Protein AF-R7SD34-F1 (afdb_monomer)

Sequence (93 aa):
RIQCWAHLQLPNCQVAHSTWQEDMMTKGVFQSQNVLMTHLQIKVFAMVSVYGPPDTDLQQRSFDTLHTCEHQGDADLCIVDVKAIHSVVAMVP

Organism: Coniophora puteana (strain RWD-64-598) (NCBI:txid741705)

Radius of gyration: 26.67 Å; Cα contacts (8 Å, |Δi|>4): 134; chains: 1; bounding box: 59×23×67 Å

Foldseek 3Di:
DAWAWDWDQDPVRDTATAADPPPVHDHYDHHHHDDDPPDPPDWDKDKDFDFDAFDPVVCVVVVNPDGDTDGPPPVRIDIGGPVVDPDDDDDDD

Secondary structure (DSSP, 8-state):
---EE-EEE-TTS-EEE----TTSS-S--EE------TT-----EEEEE----B-HHHHHHTTT----B---GGGGEEEEEGGG-----PPP-

Mean predicted aligned error: 14.83 Å

Structure (mmCIF, N/CA/C/O backbone):
data_AF-R7SD34-F1
#
_entry.id   AF-R7SD34-F1
#
loop_
_atom_site.group_PDB
_atom_site.id
_atom_site.type_symbol
_atom_site.label_atom_id
_atom_site.label_alt_id
_atom_site.label_comp_id
_atom_site.label_asym_id
_atom_site.label_entity_id
_atom_site.label_seq_id
_atom_site.pdbx_PDB_ins_code
_atom_site.Cartn_x
_atom_site.Cartn_y
_atom_site.Cartn_z
_atom_site.occupancy
_atom_site.B_iso_or_equiv
_atom_site.auth_seq_id
_atom_site.auth_comp_id
_atom_site.auth_asym_id
_atom_site.auth_atom_id
_atom_site.pdbx_PDB_model_num
ATOM 1 N N . ARG A 1 1 ? 34.191 -9.404 -40.813 1.00 47.78 1 ARG A N 1
ATOM 2 C CA . ARG A 1 1 ? 33.289 -8.848 -39.788 1.00 47.78 1 ARG A CA 1
ATOM 3 C C . ARG A 1 1 ? 32.217 -9.867 -39.438 1.00 47.78 1 ARG A C 1
ATOM 5 O O . ARG A 1 1 ? 31.418 -10.182 -40.310 1.00 47.78 1 ARG A O 1
ATOM 12 N N . ILE A 1 2 ? 32.256 -10.445 -38.236 1.00 37.47 2 ILE A N 1
ATOM 13 C CA . ILE A 1 2 ? 31.024 -10.893 -37.569 1.00 37.47 2 ILE A CA 1
ATOM 14 C C . ILE A 1 2 ? 30.652 -9.768 -36.590 1.00 37.47 2 ILE A C 1
ATOM 16 O O . ILE A 1 2 ? 31.319 -8.737 -36.519 1.00 37.47 2 ILE A O 1
ATOM 20 N N . GLN A 1 3 ? 29.503 -9.910 -35.956 1.00 48.03 3 GLN A N 1
ATOM 21 C CA . GLN A 1 3 ? 29.006 -9.099 -34.862 1.00 48.03 3 GLN A CA 1
ATOM 22 C C . GLN A 1 3 ? 28.256 -10.082 -33.954 1.00 48.03 3 GLN A C 1
ATOM 24 O O . GLN A 1 3 ? 27.345 -10.763 -34.417 1.00 48.03 3 GLN A O 1
ATOM 29 N N . CYS A 1 4 ? 28.659 -10.225 -32.701 1.00 44.75 4 CYS A N 1
ATOM 30 C CA . CYS A 1 4 ? 28.071 -11.126 -31.693 1.00 44.75 4 CYS A CA 1
ATOM 31 C C . CYS A 1 4 ? 27.658 -10.248 -30.489 1.00 44.75 4 CYS A C 1
ATOM 33 O O . CYS A 1 4 ? 28.298 -9.238 -30.378 1.00 44.75 4 CYS A O 1
ATOM 35 N N . TRP A 1 5 ? 26.659 -10.504 -29.611 1.00 49.81 5 TRP A N 1
ATOM 36 C CA . TRP A 1 5 ? 25.900 -9.491 -28.776 1.00 49.81 5 TRP A CA 1
ATOM 37 C C . TRP A 1 5 ? 25.950 -9.549 -27.209 1.00 49.81 5 TRP A C 1
ATOM 39 O O . TRP A 1 5 ? 25.471 -10.507 -26.622 1.00 49.81 5 TRP A O 1
ATOM 49 N N . ALA A 1 6 ? 26.478 -8.541 -26.490 1.00 51.53 6 ALA A N 1
ATOM 50 C CA . ALA A 1 6 ? 26.738 -8.594 -25.040 1.00 51.53 6 ALA A CA 1
ATOM 51 C C . ALA A 1 6 ? 25.474 -8.423 -24.221 1.00 51.53 6 ALA A C 1
ATOM 53 O O . ALA A 1 6 ? 24.582 -7.645 -24.556 1.00 51.53 6 ALA A O 1
ATOM 54 N N . HIS A 1 7 ? 25.399 -9.214 -23.157 1.00 53.53 7 HIS A N 1
ATOM 55 C CA . HIS A 1 7 ? 24.241 -9.310 -22.289 1.00 53.53 7 HIS A CA 1
ATOM 56 C C . HIS A 1 7 ? 24.599 -8.635 -20.971 1.00 53.53 7 HIS A C 1
ATOM 58 O O . HIS A 1 7 ? 25.239 -9.233 -20.107 1.00 53.53 7 HIS A O 1
ATOM 64 N N . LEU A 1 8 ? 24.213 -7.369 -20.838 1.00 55.97 8 LEU A N 1
ATOM 65 C CA . LEU A 1 8 ? 24.381 -6.621 -19.599 1.00 55.97 8 LEU A CA 1
ATOM 66 C C . LEU A 1 8 ? 23.101 -6.762 -18.772 1.00 55.97 8 LEU A C 1
ATOM 68 O O . LEU A 1 8 ? 22.074 -6.185 -19.131 1.00 55.97 8 LEU A O 1
ATOM 72 N N . GLN A 1 9 ? 23.148 -7.529 -17.679 1.00 62.12 9 GLN A N 1
ATOM 73 C CA . GLN A 1 9 ? 22.060 -7.526 -16.697 1.00 62.12 9 GLN A CA 1
ATOM 74 C C . GLN A 1 9 ? 21.982 -6.155 -16.017 1.00 62.12 9 GLN A C 1
ATOM 76 O O . GLN A 1 9 ? 22.982 -5.617 -15.543 1.00 62.12 9 GLN A O 1
ATOM 81 N N . LEU A 1 10 ? 20.777 -5.595 -15.988 1.00 60.41 10 LEU A N 1
ATOM 82 C CA . LEU A 1 10 ? 20.449 -4.315 -15.380 1.00 60.41 10 LEU A CA 1
ATOM 83 C C . LEU A 1 10 ? 19.915 -4.524 -13.949 1.00 60.41 10 LEU A C 1
ATOM 85 O O . LEU A 1 10 ? 19.346 -5.579 -13.659 1.00 60.41 10 LEU A O 1
ATOM 89 N N . PRO A 1 11 ? 20.022 -3.523 -13.050 1.00 46.19 11 PRO A N 1
ATOM 90 C CA . PRO A 1 11 ? 19.620 -3.660 -11.641 1.00 46.19 11 PRO A CA 1
ATOM 91 C C . PRO A 1 11 ? 18.132 -3.965 -11.403 1.00 46.19 11 PRO A C 1
ATOM 93 O O . PRO A 1 11 ? 17.749 -4.345 -10.304 1.00 46.19 11 PRO A O 1
ATOM 96 N N . ASN A 1 12 ? 17.288 -3.798 -12.422 1.00 51.09 12 ASN A N 1
ATOM 97 C CA . ASN A 1 12 ? 15.860 -4.123 -12.422 1.00 51.09 12 ASN A CA 1
ATOM 98 C C . ASN A 1 12 ? 15.560 -5.516 -13.025 1.00 51.09 12 ASN A C 1
ATOM 100 O O . ASN A 1 12 ? 14.453 -5.754 -13.507 1.00 51.09 12 ASN A O 1
ATOM 104 N N . CYS A 1 13 ? 16.559 -6.406 -13.057 1.00 57.94 13 CYS A N 1
ATOM 105 C CA . CYS A 1 13 ? 16.529 -7.745 -13.660 1.00 57.94 13 CYS A CA 1
ATOM 106 C C . CYS A 1 13 ? 16.281 -7.794 -15.182 1.00 57.94 13 CYS A C 1
ATOM 108 O O . CYS A 1 13 ? 16.132 -8.882 -15.740 1.00 57.94 13 CYS A O 1
ATOM 110 N N . GLN A 1 14 ? 16.265 -6.654 -15.880 1.00 58.31 14 GLN A N 1
ATOM 111 C CA . GLN A 1 14 ? 16.223 -6.615 -17.346 1.00 58.31 14 GLN A CA 1
ATOM 112 C C . GLN A 1 14 ? 17.616 -6.889 -17.935 1.00 58.31 14 GLN A C 1
ATOM 114 O O . GLN A 1 14 ? 18.619 -6.849 -17.226 1.00 58.31 14 GLN A O 1
ATOM 119 N N . VAL A 1 15 ? 17.703 -7.160 -19.239 1.00 55.75 15 VAL A N 1
ATOM 120 C CA . VAL A 1 15 ? 18.980 -7.378 -19.941 1.00 55.75 15 VAL A CA 1
ATOM 121 C C . VAL A 1 15 ? 19.063 -6.443 -21.142 1.00 55.75 15 VAL A C 1
ATOM 123 O O . VAL A 1 15 ? 18.159 -6.422 -21.976 1.00 55.75 15 VAL A O 1
ATOM 126 N N . ALA A 1 16 ? 20.147 -5.672 -21.240 1.00 51.94 16 ALA A N 1
ATOM 127 C CA . ALA A 1 16 ? 20.458 -4.888 -22.430 1.00 51.94 16 ALA A CA 1
ATOM 128 C C . ALA A 1 16 ? 21.268 -5.738 -23.432 1.00 51.94 16 ALA A C 1
ATOM 130 O O . ALA A 1 16 ? 22.288 -6.323 -23.063 1.00 51.94 16 ALA A O 1
ATOM 131 N N . HIS A 1 17 ? 20.798 -5.792 -24.688 1.00 50.22 17 HIS A N 1
ATOM 132 C CA . HIS A 1 17 ? 21.368 -6.547 -25.822 1.00 50.22 17 HIS A CA 1
ATOM 133 C C . HIS A 1 17 ? 21.800 -5.614 -26.940 1.00 50.22 17 HIS A C 1
ATOM 135 O O . HIS A 1 17 ? 21.117 -4.627 -27.210 1.00 50.22 17 HIS A O 1
ATOM 141 N N . 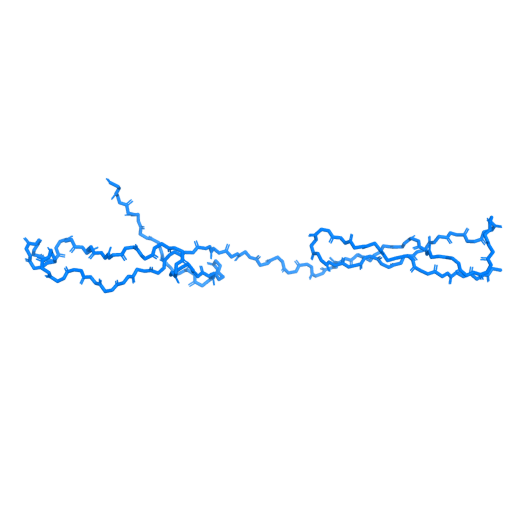SER A 1 18 ? 22.991 -5.849 -27.499 1.00 55.38 18 SER A N 1
ATOM 142 C CA . SER A 1 18 ? 23.849 -4.685 -27.678 1.00 55.38 18 SER A CA 1
ATOM 143 C C . SER A 1 18 ? 24.925 -4.840 -28.875 1.00 55.38 18 SER A C 1
ATOM 145 O O . SER A 1 18 ? 25.217 -6.001 -29.109 1.00 55.38 18 SER A O 1
ATOM 147 N N . THR A 1 19 ? 25.436 -3.783 -29.647 1.00 53.41 19 THR A N 1
ATOM 148 C CA . THR A 1 19 ? 26.492 -3.451 -30.761 1.00 53.41 19 THR A CA 1
ATOM 149 C C . THR A 1 19 ? 28.063 -3.099 -30.483 1.00 53.41 19 THR A C 1
ATOM 151 O O . THR A 1 19 ? 28.405 -1.935 -30.338 1.00 53.41 19 THR A O 1
ATOM 154 N N . TRP A 1 20 ? 29.085 -4.016 -30.419 1.00 51.50 20 TRP A N 1
ATOM 155 C CA . TRP A 1 20 ? 30.595 -3.892 -30.182 1.00 51.50 20 TRP A CA 1
ATOM 156 C C . TRP A 1 20 ? 31.360 -4.057 -31.497 1.00 51.50 20 TRP A C 1
ATOM 158 O O . TRP A 1 20 ? 31.390 -5.130 -32.103 1.00 51.50 20 TRP A O 1
ATOM 168 N N . GLN A 1 21 ? 31.895 -2.969 -32.025 1.00 52.00 21 GLN A N 1
ATOM 169 C CA . GLN A 1 21 ? 32.177 -2.870 -33.453 1.00 52.00 21 GLN A CA 1
ATOM 170 C C . GLN A 1 21 ? 33.425 -3.644 -33.914 1.00 52.00 21 GLN A C 1
ATOM 172 O O . GLN A 1 21 ? 34.543 -3.145 -33.798 1.00 52.00 21 GLN A O 1
ATOM 177 N N . GLU A 1 22 ? 33.232 -4.803 -34.562 1.00 43.34 22 GLU A N 1
ATOM 178 C CA . GLU A 1 22 ? 34.368 -5.637 -34.961 1.00 43.34 22 GLU A CA 1
ATOM 179 C C . GLU A 1 22 ? 35.226 -5.059 -36.113 1.00 43.34 22 GLU A C 1
ATOM 181 O O . GLU A 1 22 ? 34.939 -5.343 -37.268 1.00 43.34 22 GLU A O 1
ATOM 186 N N . ASP A 1 23 ? 36.286 -4.285 -35.855 1.00 47.59 23 ASP A N 1
ATOM 187 C CA . ASP A 1 23 ? 37.485 -4.242 -36.742 1.00 47.59 23 ASP A CA 1
ATOM 188 C C . ASP A 1 23 ? 38.760 -4.716 -36.014 1.00 47.59 23 ASP A C 1
ATOM 190 O O . ASP A 1 23 ? 39.608 -5.360 -36.621 1.00 47.59 23 ASP A O 1
ATOM 194 N N . MET A 1 24 ? 38.880 -4.488 -34.698 1.00 48.44 24 MET A N 1
ATOM 195 C CA . MET A 1 24 ? 39.992 -4.979 -33.848 1.00 48.44 24 MET A CA 1
ATOM 196 C C . MET A 1 24 ? 39.746 -6.383 -33.263 1.00 48.44 24 MET A C 1
ATOM 198 O O . MET A 1 24 ? 40.140 -6.701 -32.143 1.00 48.44 24 MET A O 1
ATOM 202 N N . MET A 1 25 ? 38.925 -7.170 -33.940 1.00 50.62 25 MET A N 1
ATOM 203 C CA . MET A 1 25 ? 37.986 -8.037 -33.245 1.00 50.62 25 MET A CA 1
ATOM 204 C C . MET A 1 25 ? 37.629 -9.207 -34.151 1.00 50.62 25 MET A C 1
ATOM 206 O O . MET A 1 25 ? 37.162 -9.030 -35.279 1.00 50.62 25 MET A O 1
ATOM 210 N N . THR A 1 26 ? 37.927 -10.407 -33.671 1.00 51.22 26 THR A N 1
ATOM 211 C CA . THR A 1 26 ? 37.855 -11.623 -34.472 1.00 51.22 26 THR A CA 1
ATOM 212 C C . THR A 1 26 ? 36.461 -12.212 -34.412 1.00 51.22 26 THR A C 1
ATOM 214 O O . THR A 1 26 ? 35.872 -12.292 -33.340 1.00 51.22 26 THR A O 1
ATOM 217 N N . LYS A 1 27 ? 35.999 -12.684 -35.572 1.00 52.72 27 LYS A N 1
ATOM 218 C CA . LYS A 1 27 ? 34.645 -13.162 -35.843 1.00 52.72 27 LYS A CA 1
ATOM 219 C C . LYS A 1 27 ? 33.956 -13.891 -34.662 1.00 52.72 27 LYS A C 1
ATOM 221 O O . LYS A 1 27 ? 34.037 -15.118 -34.607 1.00 52.72 27 LYS A O 1
ATOM 226 N N . GLY A 1 28 ? 33.209 -13.184 -33.803 1.00 49.75 28 GLY A N 1
ATOM 227 C CA . GLY A 1 28 ? 32.341 -13.822 -32.800 1.00 49.75 28 GLY A CA 1
ATOM 228 C C . GLY A 1 28 ? 32.344 -13.285 -31.365 1.00 49.75 28 GLY A C 1
ATOM 229 O O . GLY A 1 28 ? 32.070 -14.082 -30.470 1.00 49.75 28 GLY A O 1
ATOM 230 N N . VAL A 1 29 ? 32.586 -11.994 -31.101 1.00 53.62 29 VAL A N 1
ATOM 231 C CA . VAL A 1 29 ? 32.524 -11.454 -29.718 1.00 53.62 29 VAL A CA 1
ATOM 232 C C . VAL A 1 29 ? 31.426 -10.400 -29.492 1.00 53.62 29 VAL A C 1
ATOM 234 O O . VAL A 1 29 ? 31.047 -9.650 -30.389 1.00 53.62 29 VAL A O 1
ATOM 237 N N . PHE A 1 30 ? 30.910 -10.434 -28.259 1.00 49.00 30 PHE A N 1
ATOM 238 C CA . PHE A 1 30 ? 29.651 -9.896 -27.757 1.00 49.00 30 PHE A CA 1
ATOM 239 C C . PHE A 1 30 ? 29.558 -8.319 -27.720 1.00 49.00 30 PHE A C 1
ATOM 241 O O . PHE A 1 30 ? 30.427 -7.633 -27.191 1.00 49.00 30 PHE A O 1
ATOM 248 N N . GLN A 1 31 ? 28.478 -7.757 -28.294 1.00 51.34 31 GLN A N 1
ATOM 249 C CA . GLN A 1 31 ? 28.217 -6.404 -28.823 1.00 51.34 31 GLN A CA 1
ATOM 250 C C . GLN A 1 31 ? 27.586 -5.346 -27.802 1.00 51.34 31 GLN A C 1
ATOM 252 O O . GLN A 1 31 ? 26.959 -5.840 -26.893 1.00 51.34 31 GLN A O 1
ATOM 257 N N . SER A 1 32 ? 27.679 -3.965 -27.866 1.00 50.81 32 SER A N 1
ATOM 258 C C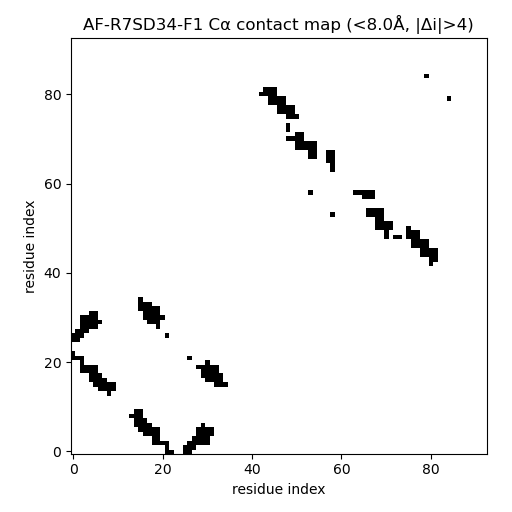A . SER A 1 32 ? 26.834 -2.914 -27.127 1.00 50.81 32 SER A CA 1
ATOM 259 C C . SER A 1 32 ? 25.880 -1.833 -27.876 1.00 50.81 32 SER A C 1
ATOM 261 O O . SER A 1 32 ? 26.393 -1.011 -28.623 1.00 50.81 32 SER A O 1
ATOM 263 N N . GLN A 1 33 ? 24.506 -1.844 -27.781 1.00 50.31 33 GLN A N 1
ATOM 264 C CA . GLN A 1 33 ? 23.334 -1.247 -28.555 1.00 50.31 33 GLN A CA 1
ATOM 265 C C . GLN A 1 33 ? 22.218 -0.941 -27.533 1.00 50.31 33 GLN A C 1
ATOM 267 O O . GLN A 1 33 ? 22.130 -1.618 -26.511 1.00 50.31 33 GLN A O 1
ATOM 272 N N . ASN A 1 34 ? 21.341 0.025 -27.823 1.00 52.53 3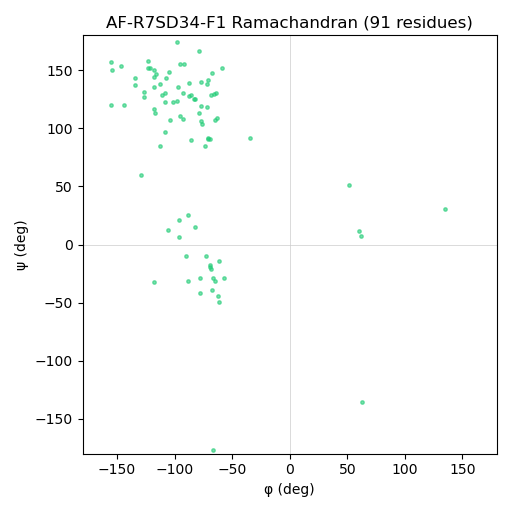4 ASN A N 1
ATOM 273 C CA . ASN A 1 34 ? 20.367 0.547 -26.864 1.00 52.53 34 ASN A CA 1
ATOM 274 C C . ASN A 1 34 ? 18.931 0.494 -27.407 1.00 52.53 34 ASN A C 1
ATOM 276 O O . ASN A 1 34 ? 18.671 0.972 -28.511 1.00 52.53 34 ASN A O 1
ATOM 280 N N . VAL A 1 35 ? 17.995 -0.029 -26.609 1.00 54.88 35 VAL A N 1
ATOM 281 C CA . VAL A 1 35 ? 16.557 -0.054 -26.924 1.00 54.88 35 VAL A CA 1
ATOM 282 C C . VAL A 1 35 ? 15.852 1.064 -26.159 1.00 54.88 35 VAL A C 1
ATOM 284 O O . VAL A 1 35 ? 15.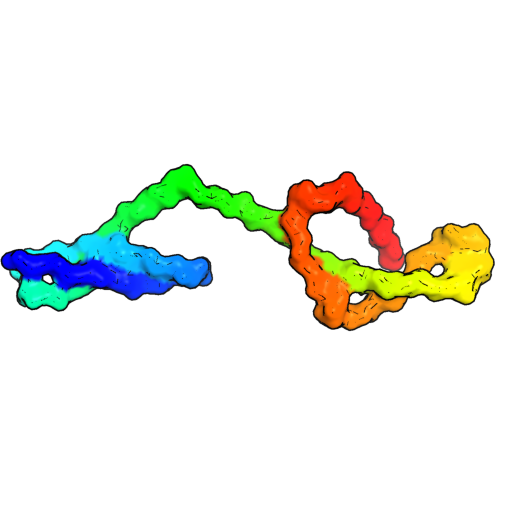897 1.109 -24.930 1.00 54.88 35 VAL A O 1
ATOM 287 N N . LEU A 1 36 ? 15.170 1.959 -26.875 1.00 52.62 36 LEU A N 1
ATOM 288 C CA . LEU A 1 36 ? 14.343 2.999 -26.264 1.00 52.62 36 LEU A CA 1
ATOM 289 C C . LEU A 1 36 ? 13.016 2.389 -25.781 1.00 52.62 36 LEU A C 1
ATOM 291 O O . LEU A 1 36 ? 12.140 2.087 -26.590 1.00 52.62 36 LEU A O 1
ATOM 295 N N . MET A 1 37 ? 12.850 2.222 -24.467 1.00 57.91 37 MET A N 1
ATOM 296 C CA . MET A 1 37 ? 11.578 1.784 -23.877 1.00 57.91 37 MET A CA 1
ATOM 297 C C . MET A 1 37 ? 10.520 2.895 -23.958 1.00 57.91 37 MET A C 1
ATOM 299 O O . MET A 1 37 ? 10.374 3.703 -23.044 1.00 57.91 37 MET A O 1
ATOM 303 N N . THR A 1 38 ? 9.747 2.918 -25.044 1.00 58.69 38 THR A N 1
ATOM 304 C CA . THR A 1 38 ? 8.664 3.894 -25.284 1.00 58.69 38 THR A CA 1
ATOM 305 C C . THR A 1 38 ? 7.448 3.730 -24.369 1.00 58.69 38 THR A C 1
ATOM 307 O O . THR A 1 38 ? 6.688 4.680 -24.200 1.00 58.69 38 THR A O 1
ATOM 310 N N . HIS A 1 39 ? 7.262 2.560 -23.749 1.00 59.97 39 HIS A N 1
ATOM 311 C CA . HIS A 1 39 ? 6.135 2.271 -22.854 1.00 59.97 39 HIS A CA 1
ATOM 312 C C . HIS A 1 39 ? 6.591 1.679 -21.515 1.00 59.97 39 HIS A C 1
ATOM 314 O O . HIS A 1 39 ? 6.186 0.582 -21.129 1.00 59.97 39 HIS A O 1
ATOM 320 N N . LEU A 1 40 ? 7.416 2.424 -20.773 1.00 63.31 40 LEU A N 1
ATOM 321 C CA . LEU A 1 40 ? 7.689 2.112 -19.371 1.00 63.31 40 LEU A CA 1
ATOM 322 C C . LEU A 1 40 ? 6.426 2.379 -18.529 1.00 63.31 40 LEU A C 1
ATOM 324 O O . LEU A 1 40 ? 6.200 3.489 -18.050 1.00 63.31 40 LEU A O 1
ATOM 328 N N . GLN A 1 41 ? 5.579 1.361 -18.357 1.00 69.50 41 GLN A N 1
ATOM 329 C CA . GLN A 1 41 ? 4.432 1.431 -17.450 1.00 69.50 41 GLN A CA 1
ATOM 330 C C . GLN A 1 41 ? 4.907 1.365 -15.995 1.00 69.50 41 GLN A C 1
ATOM 332 O O . GLN A 1 41 ? 4.928 0.304 -15.374 1.00 69.50 41 GLN A O 1
ATOM 337 N N . ILE A 1 42 ? 5.289 2.523 -15.453 1.00 79.00 42 ILE A N 1
ATOM 338 C CA . ILE A 1 42 ? 5.592 2.683 -14.030 1.00 79.00 42 ILE A CA 1
ATOM 339 C C . ILE A 1 42 ? 4.308 2.402 -13.240 1.00 79.00 42 ILE A C 1
ATOM 341 O O . ILE A 1 42 ? 3.361 3.191 -13.260 1.00 79.00 42 ILE A O 1
ATOM 345 N N . LYS A 1 43 ? 4.282 1.265 -12.541 1.00 87.00 43 LYS A N 1
ATOM 346 C CA . LYS A 1 43 ? 3.294 0.972 -11.502 1.00 87.00 43 LYS A CA 1
ATOM 347 C C . LYS A 1 43 ? 3.890 1.296 -10.142 1.00 87.00 43 LYS A C 1
ATOM 349 O O . LYS A 1 43 ? 5.035 0.949 -9.868 1.00 87.00 43 LYS A O 1
ATOM 354 N N . VAL A 1 44 ? 3.099 1.965 -9.312 1.00 93.50 44 VAL A N 1
ATOM 355 C CA . VAL A 1 44 ? 3.464 2.317 -7.940 1.00 93.50 44 VAL A CA 1
ATOM 356 C C . VAL A 1 44 ? 2.640 1.438 -7.015 1.00 93.50 44 VAL A C 1
ATOM 358 O O . VAL A 1 44 ? 1.422 1.344 -7.169 1.00 93.50 44 VAL A O 1
ATOM 361 N N . PHE A 1 45 ? 3.311 0.801 -6.066 1.00 95.12 45 PHE A N 1
ATOM 362 C CA . PHE A 1 45 ? 2.693 -0.070 -5.078 1.00 95.12 45 PHE A CA 1
ATOM 363 C C . PHE A 1 45 ? 2.924 0.487 -3.675 1.00 95.12 45 PHE A C 1
ATOM 365 O O . PHE A 1 45 ? 3.945 1.127 -3.423 1.00 95.12 45 PHE A O 1
ATOM 372 N N . ALA A 1 46 ? 1.984 0.225 -2.774 1.00 94.75 46 ALA A N 1
ATOM 373 C CA . ALA A 1 46 ? 2.145 0.433 -1.344 1.00 94.75 46 ALA A CA 1
ATOM 374 C C . ALA A 1 46 ? 2.277 -0.925 -0.648 1.00 94.75 46 ALA A C 1
ATOM 376 O O . ALA A 1 46 ? 1.610 -1.890 -1.023 1.00 94.75 46 ALA A O 1
ATOM 377 N N . MET A 1 47 ? 3.125 -0.978 0.375 1.00 95.25 47 MET A N 1
ATOM 378 C CA . MET A 1 47 ? 3.148 -2.064 1.348 1.00 95.25 47 MET A CA 1
ATOM 379 C C . MET A 1 47 ? 2.254 -1.655 2.518 1.00 95.25 47 MET A C 1
ATOM 381 O O . MET A 1 47 ? 2.382 -0.536 3.018 1.00 95.25 47 MET A O 1
ATOM 385 N N . VAL A 1 48 ? 1.343 -2.532 2.929 1.00 92.50 48 VAL A N 1
ATOM 386 C CA . VAL A 1 48 ? 0.394 -2.285 4.022 1.00 92.50 48 VAL A CA 1
ATOM 387 C C . VAL A 1 48 ? 0.337 -3.503 4.938 1.00 92.50 48 VAL A C 1
ATOM 389 O O . VAL A 1 48 ? 0.417 -4.631 4.457 1.00 92.50 48 VAL A O 1
ATOM 392 N N . SER A 1 49 ? 0.190 -3.291 6.245 1.00 91.75 49 SER A N 1
ATOM 393 C CA . SER A 1 49 ? -0.188 -4.365 7.170 1.00 91.75 49 SER A CA 1
ATOM 394 C C . SER A 1 49 ? -1.703 -4.523 7.155 1.00 91.75 49 SER A C 1
ATOM 396 O O . SER A 1 49 ? -2.428 -3.555 7.398 1.00 91.75 49 SER A O 1
ATOM 398 N N . VAL A 1 50 ? -2.181 -5.735 6.893 1.00 90.94 50 VAL A N 1
ATOM 399 C CA . VAL A 1 50 ? -3.552 -6.121 7.228 1.00 90.94 50 VAL A CA 1
ATOM 400 C C . VAL A 1 50 ? -3.633 -6.253 8.754 1.00 90.94 50 VAL A C 1
ATOM 402 O O . VAL A 1 50 ? -2.672 -6.659 9.401 1.00 90.94 50 VAL A O 1
ATOM 405 N N . TYR A 1 51 ? -4.748 -5.834 9.344 1.00 89.75 51 TYR A N 1
ATOM 406 C CA . TYR A 1 51 ? -5.000 -6.006 10.773 1.00 89.75 51 TYR A CA 1
ATOM 407 C C . TYR A 1 51 ? -6.006 -7.133 10.984 1.00 89.75 51 TYR A C 1
ATOM 409 O O . TYR A 1 51 ? -6.899 -7.342 10.157 1.00 89.75 51 TYR A O 1
ATOM 417 N N . GLY A 1 52 ? -5.863 -7.841 12.106 1.00 87.38 52 GLY A N 1
ATOM 418 C CA . GLY A 1 52 ? -6.800 -8.884 12.514 1.00 87.38 52 GLY A CA 1
ATOM 419 C C . GLY A 1 52 ? -8.199 -8.353 12.875 1.00 87.38 52 GLY A C 1
ATOM 420 O O . GLY A 1 52 ? -8.467 -7.150 12.777 1.00 87.38 52 GLY A O 1
ATOM 421 N N . PRO A 1 53 ? -9.111 -9.237 13.320 1.00 89.75 53 PRO A N 1
ATOM 422 C CA . PRO A 1 53 ? -10.394 -8.813 13.875 1.00 89.75 53 PRO A CA 1
ATOM 423 C C . PRO A 1 53 ? -10.195 -7.888 15.094 1.00 89.75 53 PRO A C 1
ATOM 425 O O . PRO A 1 53 ? -9.180 -8.002 15.788 1.00 89.75 53 PRO A O 1
ATOM 428 N N . PRO A 1 54 ? -11.149 -6.982 15.375 1.00 91.06 54 PRO A N 1
ATOM 429 C CA . PRO A 1 54 ? -11.069 -6.098 16.530 1.00 91.06 5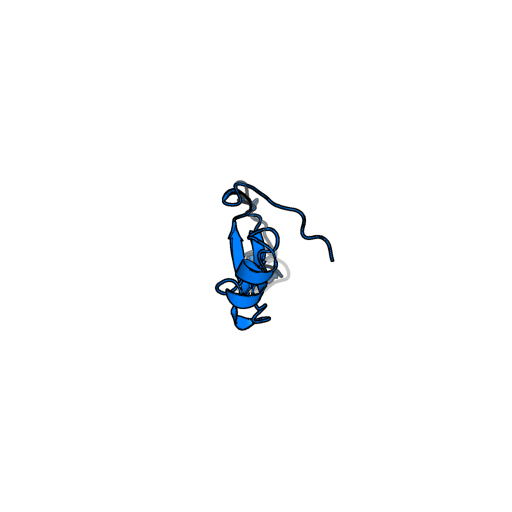4 PRO A CA 1
ATOM 430 C C . PRO A 1 54 ? -11.200 -6.866 17.849 1.00 91.06 54 PRO A C 1
ATOM 432 O O . PRO A 1 54 ? -11.952 -7.837 17.952 1.00 91.06 54 PRO A O 1
ATOM 435 N N . ASP A 1 55 ? -10.511 -6.374 18.877 1.00 91.38 55 ASP A N 1
ATOM 436 C CA . ASP A 1 55 ? -10.705 -6.776 20.269 1.00 91.38 55 ASP A CA 1
ATOM 437 C C . ASP A 1 55 ? -12.112 -6.357 20.725 1.00 91.38 55 ASP A C 1
ATOM 439 O O . ASP A 1 55 ? -12.412 -5.175 20.931 1.00 91.38 55 ASP A O 1
ATOM 443 N N . THR A 1 56 ? -12.990 -7.349 20.868 1.00 91.44 56 THR A N 1
ATOM 444 C CA . THR A 1 56 ? -14.394 -7.150 21.236 1.00 91.44 56 THR A CA 1
ATOM 445 C C . THR A 1 56 ? -14.574 -6.616 22.652 1.00 91.44 56 THR A C 1
ATOM 447 O O . THR A 1 56 ? -15.553 -5.913 22.908 1.00 91.44 56 THR A O 1
ATOM 450 N N . ASP A 1 57 ? -13.653 -6.911 23.570 1.00 92.56 57 ASP A N 1
ATOM 451 C CA . ASP A 1 57 ? -13.757 -6.504 24.970 1.00 92.56 57 ASP A CA 1
ATOM 452 C C . ASP A 1 57 ? -13.385 -5.022 25.112 1.00 92.56 57 ASP A C 1
ATOM 454 O O . ASP A 1 57 ? -14.074 -4.263 25.800 1.00 92.56 57 ASP A O 1
ATOM 458 N N . LEU A 1 58 ? -12.334 -4.574 24.417 1.00 90.31 58 LEU A N 1
ATOM 459 C CA . LEU A 1 58 ? -11.967 -3.157 24.331 1.00 90.31 58 LEU A CA 1
ATOM 460 C C . LEU A 1 58 ? -13.007 -2.341 23.553 1.00 90.31 58 LEU A C 1
ATOM 462 O O . LEU A 1 58 ? -13.359 -1.232 23.974 1.00 90.31 58 LEU A O 1
ATOM 466 N N . GLN A 1 59 ? -13.557 -2.893 22.470 1.00 92.00 59 GLN A N 1
ATOM 467 C CA . GLN A 1 59 ? -14.619 -2.248 21.702 1.00 92.00 59 GLN A CA 1
ATOM 468 C C . GLN A 1 59 ? -15.881 -2.026 22.559 1.00 92.00 59 GLN A C 1
ATOM 470 O O . GLN A 1 59 ? -16.367 -0.898 22.662 1.00 92.00 59 GLN A O 1
ATOM 475 N N . GLN A 1 60 ? -16.362 -3.056 23.267 1.00 91.94 60 GLN A N 1
ATOM 476 C CA . GLN A 1 60 ? -17.519 -2.933 24.166 1.00 91.94 60 GLN A CA 1
ATOM 477 C C . GLN A 1 60 ? -17.259 -1.951 25.317 1.00 91.94 60 GLN A C 1
ATOM 479 O O . GLN A 1 60 ? -18.097 -1.096 25.610 1.00 91.94 60 GLN A O 1
ATOM 484 N N . ARG A 1 61 ? -16.084 -2.023 25.957 1.00 93.62 61 ARG A N 1
ATOM 485 C CA . ARG A 1 61 ? -15.722 -1.136 27.080 1.00 93.62 61 ARG A CA 1
ATOM 486 C C . ARG A 1 61 ? -15.526 0.325 26.676 1.00 93.62 61 ARG A C 1
ATOM 488 O O . ARG A 1 61 ? -15.601 1.195 27.541 1.00 93.62 61 ARG A O 1
ATOM 495 N N . SER A 1 62 ? -15.275 0.595 25.397 1.00 92.75 62 SER A N 1
ATOM 496 C CA . SER A 1 62 ? -15.156 1.946 24.837 1.00 92.75 62 SER A CA 1
ATOM 497 C C . SER A 1 62 ? -16.449 2.466 24.196 1.00 92.75 62 SER A C 1
ATOM 499 O O . SER A 1 62 ? -16.427 3.547 23.608 1.00 92.75 62 SER A O 1
ATOM 501 N N . PHE A 1 63 ? -17.568 1.736 24.308 1.00 92.81 63 PHE A N 1
ATOM 502 C CA . PHE A 1 63 ? -18.837 2.062 23.641 1.00 92.81 63 PHE A CA 1
ATOM 503 C C . PHE A 1 63 ? -18.648 2.311 22.132 1.00 92.81 63 PHE A C 1
ATOM 505 O O . PHE A 1 63 ? -19.027 3.363 21.622 1.00 92.81 63 PHE A O 1
ATOM 512 N N . ASP A 1 64 ? -17.977 1.377 21.447 1.00 89.06 64 ASP A N 1
ATOM 513 C CA . ASP A 1 64 ? -17.648 1.435 20.011 1.00 89.06 64 ASP A CA 1
ATOM 514 C C . ASP A 1 64 ? -16.773 2.634 19.578 1.00 89.06 64 ASP A C 1
ATOM 516 O O . ASP A 1 64 ? -16.584 2.876 18.386 1.00 89.06 64 ASP A O 1
ATOM 520 N N . THR A 1 65 ? -16.185 3.371 20.528 1.00 88.19 65 THR A N 1
ATOM 521 C CA . THR A 1 65 ? -15.312 4.523 20.231 1.00 88.19 65 THR A CA 1
ATOM 522 C C . THR A 1 65 ? -13.905 4.092 19.802 1.00 88.19 65 THR A C 1
ATOM 524 O O . THR A 1 65 ? -13.250 4.808 19.044 1.00 88.19 65 THR A O 1
ATOM 527 N N . LEU A 1 66 ? -13.419 2.938 20.277 1.00 88.00 66 LEU A N 1
ATOM 528 C CA . LEU A 1 66 ? -12.108 2.390 19.918 1.00 88.00 66 LEU A CA 1
ATOM 529 C C . LEU A 1 66 ? -12.251 1.122 19.072 1.00 88.00 66 LEU A C 1
ATOM 531 O O . LEU A 1 66 ? -12.912 0.164 19.468 1.00 88.00 66 LEU A O 1
ATOM 535 N N . HIS A 1 67 ? -11.559 1.105 17.932 1.00 86.62 67 HIS A N 1
ATOM 536 C CA . HIS A 1 67 ? -11.423 -0.058 17.059 1.00 86.62 67 HIS A CA 1
ATOM 537 C C . HIS A 1 67 ? -9.965 -0.532 17.087 1.00 86.62 67 HIS A C 1
ATOM 539 O O . HIS A 1 67 ? -9.134 -0.106 16.286 1.00 86.62 67 HIS A O 1
ATOM 545 N N . THR A 1 68 ? -9.639 -1.347 18.087 1.00 89.38 68 THR A N 1
ATOM 546 C CA . THR A 1 68 ? -8.289 -1.869 18.334 1.00 89.38 68 THR A CA 1
ATOM 547 C C . THR A 1 68 ? -8.150 -3.274 17.768 1.00 89.38 68 THR A C 1
ATOM 549 O O . THR A 1 68 ? -8.897 -4.160 18.174 1.00 89.38 68 THR A O 1
ATOM 552 N N . CYS A 1 69 ? -7.175 -3.493 16.889 1.00 89.19 69 CYS A N 1
ATOM 553 C CA . CYS A 1 69 ? -6.861 -4.802 16.315 1.00 89.19 69 CYS A CA 1
ATOM 554 C C . CYS A 1 69 ? -5.413 -5.192 16.634 1.00 89.19 69 CYS A C 1
ATOM 556 O O . CYS A 1 69 ? -4.548 -4.322 16.750 1.00 89.19 69 CYS A O 1
ATOM 558 N N . GLU A 1 70 ? -5.128 -6.491 16.719 1.00 86.56 70 GLU A N 1
ATOM 559 C CA . GLU A 1 70 ? -3.753 -6.983 16.861 1.00 86.56 70 GLU A CA 1
ATOM 560 C C . GLU A 1 70 ? -2.962 -6.802 15.551 1.00 86.56 70 GLU A C 1
ATOM 562 O O . GLU A 1 70 ? -3.476 -7.041 14.452 1.00 86.56 70 GLU A O 1
ATOM 567 N N . HIS A 1 71 ? -1.703 -6.368 15.673 1.00 86.00 71 HIS A N 1
ATOM 568 C CA . HIS A 1 71 ? -0.758 -6.239 14.561 1.00 86.00 71 HIS A CA 1
ATOM 569 C C . HIS A 1 71 ? 0.106 -7.500 14.478 1.00 86.00 71 HIS A C 1
ATOM 571 O O . HIS A 1 71 ? 0.954 -7.722 15.338 1.00 86.00 71 HIS A O 1
ATOM 577 N N . GLN A 1 72 ? -0.080 -8.318 13.440 1.00 83.44 72 GLN A N 1
ATOM 578 C CA . GLN A 1 72 ? 0.619 -9.609 13.300 1.00 83.44 72 GLN A CA 1
ATOM 579 C C . GLN A 1 72 ? 2.039 -9.487 12.707 1.00 83.44 72 GLN A C 1
ATOM 581 O O . GLN A 1 72 ? 2.631 -10.475 12.266 1.00 83.44 72 GLN A O 1
ATOM 586 N N . GLY A 1 73 ? 2.609 -8.276 12.680 1.00 85.50 73 GLY A N 1
ATOM 587 C CA . GLY A 1 73 ? 3.941 -8.025 12.134 1.00 85.50 73 GLY A CA 1
ATOM 588 C C . GLY A 1 73 ? 4.041 -8.342 10.639 1.00 85.50 73 GLY A C 1
ATOM 589 O O . GLY A 1 73 ? 3.162 -7.992 9.850 1.00 85.50 73 GLY A O 1
ATOM 590 N N . ASP A 1 74 ? 5.129 -9.011 10.255 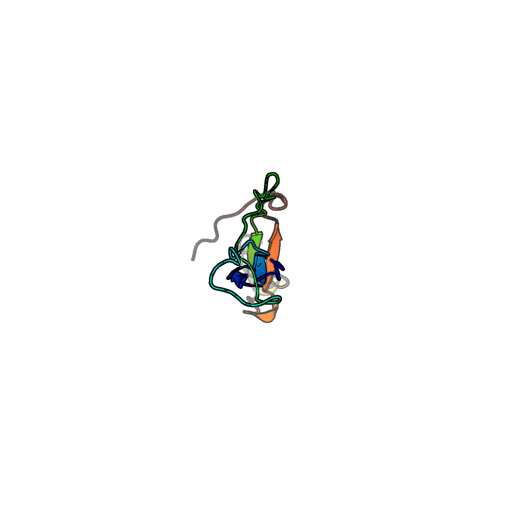1.00 86.81 74 ASP A N 1
ATOM 591 C CA . ASP A 1 74 ? 5.449 -9.303 8.854 1.00 86.81 74 ASP A CA 1
ATOM 592 C C . ASP A 1 74 ? 4.503 -10.328 8.200 1.00 86.81 74 ASP A C 1
ATOM 594 O O . ASP A 1 74 ? 4.445 -10.405 6.973 1.00 86.81 74 ASP A O 1
ATOM 598 N N . ALA A 1 75 ? 3.755 -11.106 8.995 1.00 83.94 75 ALA A N 1
ATOM 599 C CA . ALA A 1 75 ? 2.858 -12.153 8.497 1.00 83.94 75 ALA A CA 1
ATOM 600 C C . ALA A 1 75 ? 1.688 -11.599 7.662 1.00 83.94 75 ALA A C 1
ATOM 602 O O . ALA A 1 75 ? 1.262 -12.245 6.706 1.00 83.94 75 ALA A O 1
ATOM 603 N N . ASP A 1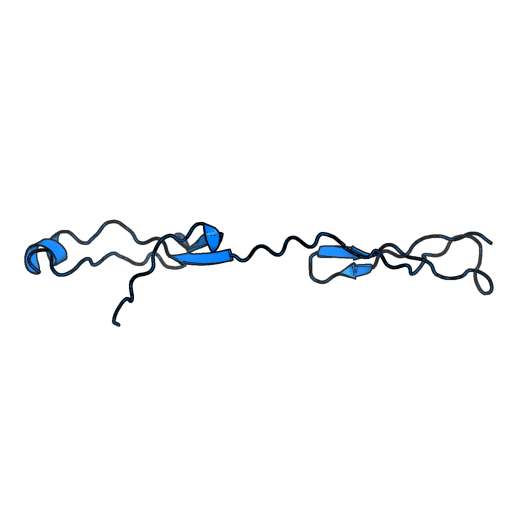 76 ? 1.228 -10.389 7.993 1.00 86.62 76 ASP A N 1
ATOM 604 C CA . ASP A 1 76 ? 0.089 -9.709 7.364 1.00 86.62 76 ASP A CA 1
ATOM 605 C C . ASP A 1 76 ? 0.513 -8.558 6.423 1.00 86.62 76 ASP A C 1
ATOM 607 O O . ASP A 1 76 ? -0.316 -7.745 5.999 1.00 86.62 76 ASP A O 1
ATOM 611 N N . LEU A 1 77 ? 1.800 -8.457 6.065 1.00 92.62 77 LEU A N 1
ATOM 612 C CA . LEU A 1 77 ? 2.261 -7.485 5.069 1.00 92.62 77 LEU A CA 1
ATOM 613 C C . LEU A 1 77 ? 1.820 -7.894 3.660 1.00 92.62 77 LEU A C 1
ATOM 615 O O . LEU A 1 77 ? 2.253 -8.914 3.122 1.00 92.62 77 LEU A O 1
ATOM 619 N N . CYS A 1 78 ? 1.017 -7.051 3.011 1.00 92.69 78 CYS A N 1
ATOM 620 C CA . CYS A 1 78 ? 0.612 -7.237 1.622 1.00 92.69 78 CYS A CA 1
ATOM 621 C C . CYS A 1 78 ? 0.971 -6.029 0.743 1.00 92.69 78 CYS A C 1
ATOM 623 O O . CYS A 1 78 ? 1.205 -4.913 1.215 1.00 92.69 78 CYS A O 1
ATOM 625 N N . ILE A 1 79 ? 1.063 -6.276 -0.566 1.00 95.31 79 ILE A N 1
ATOM 626 C CA . ILE A 1 79 ? 1.402 -5.268 -1.574 1.00 95.31 79 ILE A CA 1
ATOM 627 C C . ILE A 1 79 ? 0.143 -4.947 -2.377 1.00 95.31 79 ILE A C 1
ATOM 629 O O . ILE A 1 79 ? -0.435 -5.830 -3.010 1.00 95.31 79 ILE A O 1
ATOM 633 N N . VAL A 1 80 ? -0.252 -3.674 -2.393 1.00 94.94 80 VAL A N 1
ATOM 634 C CA . VAL A 1 80 ? -1.413 -3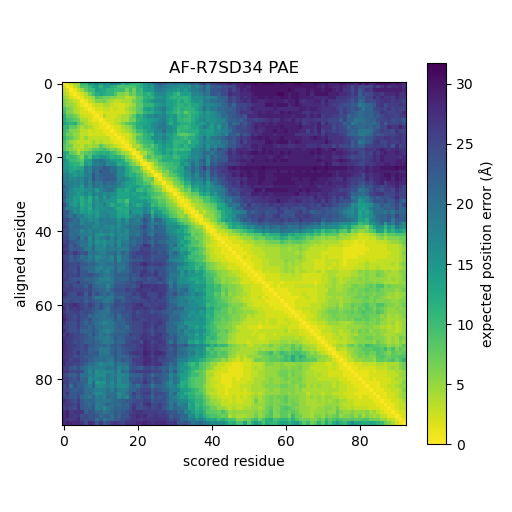.172 -3.143 1.00 94.94 80 VAL A CA 1
ATOM 635 C C . VAL A 1 80 ? -0.976 -2.160 -4.201 1.00 94.94 80 VAL A C 1
ATOM 637 O O . VAL A 1 80 ? -0.042 -1.388 -3.988 1.00 94.94 80 VAL A O 1
ATOM 640 N N . ASP A 1 81 ? -1.636 -2.142 -5.364 1.00 95.50 81 ASP A N 1
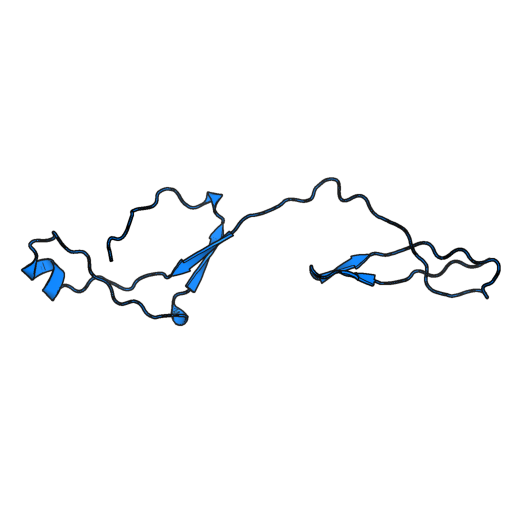ATOM 641 C CA . ASP A 1 81 ? -1.479 -1.039 -6.326 1.00 95.50 81 ASP A CA 1
ATOM 642 C C . ASP A 1 81 ? -2.010 0.240 -5.662 1.00 95.50 81 ASP A C 1
ATOM 644 O O . ASP A 1 81 ? -3.123 0.239 -5.131 1.00 95.50 81 ASP A O 1
ATOM 648 N N . VAL A 1 82 ? -1.244 1.336 -5.681 1.00 94.44 82 VAL A N 1
ATOM 649 C CA . VAL A 1 82 ? -1.667 2.602 -5.049 1.00 94.44 82 VAL A CA 1
ATOM 650 C C . VAL A 1 82 ? -3.000 3.091 -5.627 1.00 94.44 82 VAL A C 1
ATOM 652 O O . VAL A 1 82 ? -3.792 3.702 -4.915 1.00 94.44 82 VAL A O 1
ATOM 655 N N . LYS A 1 83 ? -3.306 2.762 -6.889 1.00 94.56 83 LYS A N 1
ATOM 656 C CA . LYS A 1 83 ? -4.576 3.113 -7.545 1.00 94.56 83 LYS A CA 1
ATOM 657 C C . LYS A 1 83 ? -5.785 2.315 -7.044 1.00 94.56 83 LYS A C 1
ATOM 659 O O . LYS A 1 83 ? -6.905 2.658 -7.407 1.00 94.56 83 LYS A O 1
ATOM 664 N N . ALA A 1 84 ? -5.581 1.265 -6.245 1.00 94.44 84 ALA A N 1
ATOM 665 C CA . ALA A 1 84 ? -6.651 0.504 -5.599 1.00 94.44 84 ALA A CA 1
ATOM 666 C C . ALA A 1 84 ? -7.033 1.057 -4.209 1.00 94.44 84 ALA A C 1
ATOM 668 O O . ALA A 1 84 ? -8.047 0.644 -3.642 1.00 94.44 84 ALA A O 1
ATOM 669 N N . ILE A 1 85 ? -6.254 1.992 -3.652 1.00 94.69 85 ILE A N 1
ATOM 670 C CA . ILE A 1 85 ? -6.537 2.619 -2.356 1.00 94.69 85 ILE A CA 1
ATOM 671 C C . ILE A 1 85 ? -7.619 3.688 -2.551 1.00 94.69 85 ILE A C 1
ATOM 673 O O . ILE A 1 85 ? -7.393 4.703 -3.204 1.00 94.69 85 ILE A O 1
ATOM 677 N N . HIS A 1 86 ? -8.803 3.455 -1.981 1.00 95.69 86 HIS A N 1
ATOM 678 C CA . HIS A 1 86 ? -9.956 4.355 -2.117 1.00 95.69 86 HIS A CA 1
ATOM 679 C C . HIS A 1 86 ? -9.985 5.460 -1.048 1.00 95.69 86 HIS A C 1
ATOM 681 O O . HIS A 1 86 ? -10.480 6.557 -1.300 1.00 95.69 86 HIS A O 1
ATOM 687 N N . SER A 1 87 ? -9.467 5.177 0.147 1.00 92.88 87 SER A N 1
ATOM 688 C CA . SER A 1 87 ? -9.425 6.097 1.284 1.00 92.88 87 SER A CA 1
ATOM 689 C C . SER A 1 87 ? -8.279 5.727 2.228 1.00 92.88 87 SER A C 1
ATOM 691 O O . SER A 1 87 ? -7.808 4.591 2.239 1.00 92.88 87 SER A O 1
ATOM 693 N N . VAL A 1 88 ? -7.826 6.700 3.021 1.00 91.12 88 VAL A N 1
ATOM 694 C CA . VAL A 1 88 ? -6.830 6.519 4.085 1.00 91.12 88 VAL A CA 1
ATOM 695 C C . VAL A 1 88 ? -7.339 7.246 5.325 1.00 91.12 88 VAL A C 1
ATOM 697 O O . VAL A 1 88 ? -7.852 8.360 5.218 1.00 91.12 88 VAL A O 1
ATOM 700 N N . VAL A 1 89 ? -7.197 6.623 6.494 1.00 87.06 89 VAL A N 1
ATOM 701 C CA . VAL A 1 89 ? -7.515 7.218 7.799 1.00 87.06 89 VAL A CA 1
ATOM 702 C C . VAL A 1 89 ? -6.209 7.404 8.568 1.00 87.06 89 VAL A C 1
ATOM 704 O O . VAL A 1 89 ? -5.338 6.536 8.531 1.00 87.06 89 VAL A O 1
ATOM 707 N N . ALA A 1 90 ? -6.053 8.542 9.242 1.00 86.06 90 ALA A N 1
ATOM 708 C CA . ALA A 1 90 ? -4.901 8.782 10.101 1.00 86.06 90 ALA A CA 1
ATOM 709 C C . ALA A 1 90 ? -5.076 8.032 11.430 1.00 86.06 90 ALA A C 1
ATOM 711 O O . ALA A 1 90 ? -6.010 8.312 12.180 1.00 86.06 90 ALA A O 1
ATOM 712 N N . MET A 1 91 ? -4.161 7.108 11.725 1.00 82.94 91 MET A N 1
ATOM 713 C CA . MET A 1 91 ? -4.040 6.494 13.047 1.00 82.94 91 MET A CA 1
ATOM 714 C C . MET A 1 91 ? -3.233 7.438 13.945 1.00 82.94 91 MET A C 1
ATOM 716 O O . MET A 1 91 ? -2.129 7.844 13.575 1.00 82.94 91 MET A O 1
ATOM 720 N N . VAL A 1 92 ? -3.784 7.806 15.101 1.00 74.25 92 VAL A N 1
ATOM 721 C CA . VAL A 1 92 ? -3.064 8.578 16.126 1.00 74.25 92 VAL A CA 1
ATOM 722 C C . VAL A 1 92 ? -2.291 7.586 17.011 1.00 74.25 92 VAL A C 1
ATOM 724 O O . VAL A 1 92 ? -2.912 6.615 17.448 1.00 74.25 92 VAL A O 1
ATOM 727 N N . PRO A 1 93 ? -0.975 7.778 17.231 1.00 61.47 93 PRO A N 1
ATOM 728 C CA . PRO A 1 93 ? -0.159 6.917 18.093 1.00 61.47 93 PRO A CA 1
ATOM 729 C C . PRO A 1 93 ? -0.380 7.173 19.593 1.00 61.47 93 PRO A C 1
ATOM 731 O O . PRO A 1 93 ? -0.778 8.307 19.951 1.00 61.47 93 PRO A O 1
#

pLDDT: mean 73.33, std 19.16, range [37.47, 95.69]

Solvent-accessible surface area (backbone atoms only — not comparable to full-atom values): 6081 Å² total; per-residue (Å²): 120,46,76,28,63,27,78,46,76,41,100,84,77,46,70,47,60,22,61,42,83,43,76,95,49,71,77,65,50,59,7,59,48,85,82,83,77,88,76,76,80,84,78,61,69,42,81,44,69,55,65,55,74,62,46,63,67,59,18,61,76,45,73,70,72,42,87,51,50,57,77,66,61,79,83,35,56,45,81,42,55,52,89,72,63,87,76,86,79,89,81,83,132